Protein AF-A0A9Q8ZH75-F1 (afdb_monomer_lite)

Organism: Curvularia clavata (NCBI:txid95742)

Foldseek 3Di:
DDQFAKDKDQDDLVPAVVLVLVLCQVPPDPVQNDPPSSVLVCLQPPDLQCPPPSVQKMFTDRRPRGGNGIDTDHPDLVVSLVCQQVPVLVPDDCVSQPALPDDDPPDVVCVDPVNSVSSPCSNNVPRDDD

Secondary structure (DSSP, 8-state):
-PPPPPEEEE--TTTSHHHHHHHHHHHS-GGG-STTHHHHHHHHHTHHHHHH-GGG-EEEE-SSS-EEEEE---S-HHHHHHHIIIIIHHHS-TTTS--TT---TT-GGGGSHHHHHHHHHHHHT-----

Structure (mmCIF, N/CA/C/O backbone):
data_AF-A0A9Q8ZH75-F1
#
_entry.id   AF-A0A9Q8ZH75-F1
#
loop_
_atom_site.group_PDB
_atom_site.id
_atom_site.type_symbol
_atom_site.label_atom_id
_atom_site.label_alt_id
_atom_site.label_comp_id
_atom_site.label_asym_id
_atom_site.label_entity_id
_atom_site.label_seq_id
_atom_site.pdbx_PDB_ins_code
_atom_site.Cartn_x
_atom_site.Cartn_y
_atom_site.Cartn_z
_atom_site.occupancy
_atom_site.B_iso_or_equiv
_atom_site.auth_seq_id
_atom_site.auth_comp_id
_atom_site.auth_asym_id
_atom_site.auth_atom_id
_atom_site.pdbx_PDB_model_num
ATOM 1 N N . MET A 1 1 ? -14.590 -21.216 29.080 1.00 65.00 1 MET A N 1
ATOM 2 C CA . MET A 1 1 ? -14.412 -19.790 28.729 1.00 65.00 1 MET A CA 1
ATOM 3 C C . MET A 1 1 ? -15.248 -19.533 27.488 1.00 65.00 1 MET A C 1
ATOM 5 O O . MET A 1 1 ? -15.316 -20.457 26.683 1.00 65.00 1 MET A O 1
ATOM 9 N N . PRO A 1 2 ? -15.940 -18.389 27.359 1.00 78.75 2 PRO A N 1
ATOM 10 C CA . PRO A 1 2 ? -16.638 -18.068 26.118 1.00 78.75 2 PRO A CA 1
ATOM 11 C C . PRO A 1 2 ? -15.632 -17.982 24.966 1.00 78.75 2 PRO A C 1
ATOM 13 O O . PRO A 1 2 ? -14.483 -17.590 25.175 1.00 78.75 2 PRO A O 1
ATOM 16 N N . GLU A 1 3 ? -16.061 -18.401 23.781 1.00 84.25 3 GLU A N 1
ATOM 17 C CA . GLU A 1 3 ? -15.270 -18.281 22.560 1.00 84.25 3 GLU A CA 1
ATOM 18 C C . GLU A 1 3 ? -15.081 -16.789 22.226 1.00 84.25 3 GLU A C 1
ATOM 20 O O . GLU A 1 3 ? -16.021 -16.002 22.405 1.00 84.25 3 GLU A O 1
ATOM 25 N N . PRO A 1 4 ? -13.877 -16.363 21.810 1.00 90.62 4 PRO A N 1
ATOM 26 C CA . PRO A 1 4 ? -13.648 -14.978 21.431 1.00 90.62 4 PRO A CA 1
ATOM 27 C C . PRO A 1 4 ? -14.564 -14.588 20.274 1.00 90.62 4 PRO A C 1
ATOM 29 O O . PRO A 1 4 ? -14.750 -15.335 19.319 1.00 90.62 4 PRO A O 1
ATOM 32 N N . THR A 1 5 ? -15.169 -13.409 20.385 1.00 96.62 5 THR A N 1
ATOM 33 C CA . THR A 1 5 ? -16.088 -12.887 19.371 1.00 96.62 5 THR A CA 1
ATOM 34 C C . THR A 1 5 ? -15.329 -11.929 18.455 1.00 96.62 5 THR A C 1
ATOM 36 O O . THR A 1 5 ? -14.758 -10.966 18.972 1.00 96.62 5 THR A O 1
ATOM 39 N N . PRO A 1 6 ? -15.335 -12.142 17.126 1.00 98.00 6 PRO A N 1
ATOM 40 C CA . PRO A 1 6 ? -14.730 -11.211 16.184 1.00 98.00 6 PRO A CA 1
ATOM 41 C C . PRO A 1 6 ? -15.341 -9.808 16.264 1.00 98.00 6 PRO A C 1
ATOM 43 O O . PRO A 1 6 ? -16.551 -9.656 16.449 1.00 98.00 6 PRO A O 1
ATOM 46 N N . PHE A 1 7 ? -14.518 -8.774 16.097 1.00 98.31 7 PHE A N 1
ATOM 47 C CA . PHE A 1 7 ? -14.960 -7.380 16.185 1.00 98.31 7 PHE A CA 1
ATOM 48 C C . PHE A 1 7 ? -14.135 -6.449 15.293 1.00 98.31 7 PHE A C 1
ATOM 50 O O . PHE A 1 7 ? -12.989 -6.731 14.953 1.00 98.31 7 PHE A O 1
ATOM 57 N N . VAL A 1 8 ? -14.723 -5.312 14.913 1.00 98.69 8 VAL A N 1
ATOM 58 C CA . VAL A 1 8 ? -14.018 -4.268 14.158 1.00 98.69 8 VAL A CA 1
ATOM 59 C C . VAL A 1 8 ? -13.328 -3.312 15.124 1.00 98.69 8 VAL A C 1
ATOM 61 O O . VAL A 1 8 ? -13.929 -2.872 16.105 1.00 98.69 8 VAL A O 1
ATOM 64 N N . ARG A 1 9 ? -12.080 -2.950 14.828 1.00 98.62 9 ARG A N 1
ATOM 65 C CA . ARG A 1 9 ? -11.308 -1.959 15.589 1.00 98.62 9 ARG A CA 1
ATOM 66 C C . ARG A 1 9 ? -10.428 -1.098 14.678 1.00 98.62 9 ARG A C 1
ATOM 68 O O . ARG A 1 9 ? -10.163 -1.509 13.547 1.00 98.62 9 ARG A O 1
ATOM 75 N N . PRO A 1 10 ? -9.960 0.075 15.143 1.00 98.69 10 PRO A N 1
ATOM 76 C CA . PRO A 1 10 ? -8.945 0.841 14.426 1.00 98.69 10 PRO A CA 1
ATOM 77 C C . PRO A 1 10 ? -7.686 0.006 14.157 1.00 98.69 10 PRO A C 1
ATOM 79 O O . PRO A 1 10 ? -7.320 -0.863 14.961 1.00 98.69 10 PRO A O 1
ATOM 82 N N . TYR A 1 11 ? -7.041 0.283 13.027 1.00 98.69 11 TYR A N 1
ATOM 83 C CA . TYR A 1 11 ? -5.748 -0.286 12.670 1.00 98.69 11 TYR A CA 1
ATOM 84 C C . TYR A 1 11 ? -4.659 0.213 13.629 1.00 98.69 11 TYR A C 1
ATOM 86 O O . TYR A 1 11 ? -4.551 1.406 13.912 1.00 98.69 11 TYR A O 1
ATOM 94 N N . ASP A 1 12 ? -3.832 -0.705 14.116 1.00 98.31 12 ASP A N 1
ATOM 95 C CA . ASP A 1 12 ? -2.721 -0.445 15.021 1.00 98.31 12 ASP A CA 1
ATOM 96 C C . ASP A 1 12 ? -1.390 -0.640 14.288 1.00 98.31 12 ASP A C 1
ATOM 98 O O . ASP A 1 12 ? -0.958 -1.762 13.998 1.00 98.31 12 ASP A O 1
ATOM 102 N N . THR A 1 13 ? -0.713 0.477 14.015 1.00 97.81 13 THR A N 1
ATOM 103 C CA . THR A 1 13 ? 0.547 0.515 13.259 1.00 97.81 13 THR A CA 1
ATOM 104 C C . THR A 1 13 ? 1.682 -0.266 13.920 1.00 97.81 13 THR A C 1
ATOM 106 O O . THR A 1 13 ? 2.629 -0.639 13.231 1.00 97.81 13 THR A O 1
ATOM 109 N N . SER A 1 14 ? 1.589 -0.566 15.220 1.00 97.62 14 SER A N 1
ATOM 110 C CA . SER A 1 14 ? 2.615 -1.316 15.948 1.00 97.62 14 SER A CA 1
ATOM 111 C C . SER A 1 14 ? 2.527 -2.835 15.766 1.00 97.62 14 SER A C 1
ATOM 113 O O . SER A 1 14 ? 3.520 -3.525 16.000 1.00 97.62 14 SER A O 1
ATOM 115 N N . ARG A 1 15 ? 1.369 -3.375 15.352 1.00 97.31 15 ARG A N 1
ATOM 116 C CA . ARG A 1 15 ? 1.124 -4.833 15.366 1.00 97.31 15 ARG A CA 1
ATOM 117 C C . ARG A 1 15 ? 0.341 -5.399 14.187 1.00 97.31 15 ARG A C 1
ATOM 119 O O . ARG A 1 15 ? 0.469 -6.589 13.908 1.00 97.31 15 ARG A O 1
ATOM 126 N N . ASP A 1 16 ? -0.437 -4.593 13.472 1.00 98.56 16 ASP A N 1
ATOM 127 C CA . ASP A 1 16 ? -1.365 -5.131 12.470 1.00 98.56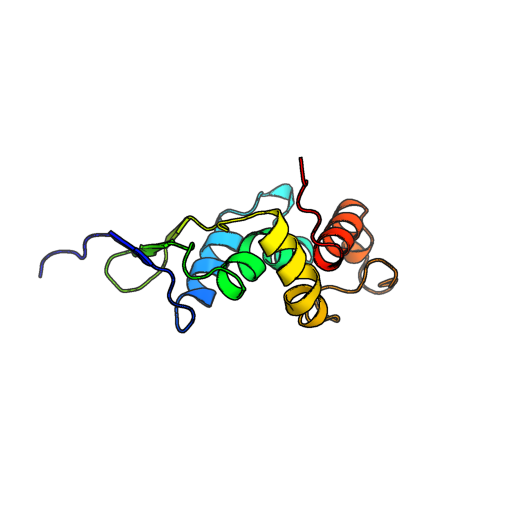 16 ASP A CA 1
ATOM 128 C C . ASP A 1 16 ? -0.732 -5.358 11.097 1.00 98.56 16 ASP A C 1
ATOM 130 O O . ASP A 1 16 ? -1.288 -6.103 10.291 1.00 98.56 16 ASP A O 1
ATOM 134 N N . PHE A 1 17 ? 0.442 -4.775 10.828 1.00 98.38 17 PHE A N 1
ATOM 135 C CA . PHE A 1 17 ? 1.022 -4.761 9.483 1.00 98.38 17 PHE A CA 1
ATOM 136 C C . PHE A 1 17 ? 1.174 -6.155 8.878 1.00 98.38 17 PHE A C 1
ATOM 138 O O . PHE A 1 17 ? 0.752 -6.376 7.747 1.00 98.38 17 PHE A O 1
ATOM 145 N N . GLN A 1 18 ? 1.725 -7.106 9.635 1.00 98.31 18 GLN A N 1
ATOM 146 C CA . GLN A 1 18 ? 1.969 -8.460 9.133 1.00 98.31 18 GLN A CA 1
ATOM 147 C C . GLN A 1 18 ? 0.666 -9.233 8.895 1.00 98.31 18 GLN A C 1
ATOM 149 O O . GLN A 1 18 ? 0.531 -9.924 7.886 1.00 98.31 18 GLN A O 1
ATOM 154 N N . HIS A 1 19 ? -0.322 -9.090 9.782 1.00 98.31 19 HIS A N 1
ATOM 155 C CA . HIS A 1 19 ? -1.612 -9.753 9.609 1.00 98.31 19 HIS A CA 1
ATOM 156 C C . HIS A 1 19 ? -2.422 -9.139 8.459 1.00 98.31 19 HIS A C 1
ATOM 158 O O . HIS A 1 19 ? -2.985 -9.876 7.655 1.00 98.31 19 HIS A O 1
ATOM 164 N N . GLY A 1 20 ? -2.437 -7.812 8.315 1.00 98.31 20 GLY A N 1
ATOM 165 C CA . GLY A 1 20 ? -3.096 -7.161 7.183 1.00 98.31 20 GLY A CA 1
ATOM 166 C C . GLY A 1 20 ? -2.388 -7.427 5.849 1.00 98.31 20 GLY A C 1
ATOM 167 O O . GLY A 1 20 ? -3.061 -7.673 4.851 1.00 98.31 20 GLY A O 1
ATOM 168 N N . MET A 1 21 ? -1.051 -7.519 5.833 1.00 98.44 21 MET A N 1
ATOM 169 C CA . MET A 1 21 ? -0.298 -7.972 4.656 1.00 98.44 21 MET A CA 1
ATOM 170 C C . MET A 1 21 ? -0.682 -9.404 4.264 1.00 98.44 21 MET A C 1
ATOM 172 O O . MET A 1 21 ? -0.874 -9.699 3.087 1.00 98.44 21 MET A O 1
ATOM 176 N N . HIS A 1 22 ? -0.857 -10.295 5.242 1.00 98.25 22 HIS A N 1
ATOM 177 C CA . HIS A 1 22 ? -1.359 -11.643 4.986 1.00 98.25 22 HIS A CA 1
ATOM 178 C C . HIS A 1 22 ? -2.780 -11.637 4.399 1.00 98.25 22 HIS A C 1
ATOM 180 O O . HIS A 1 22 ? -3.044 -12.404 3.474 1.00 98.25 22 HIS A O 1
ATOM 186 N N . VAL A 1 23 ? -3.678 -10.765 4.878 1.00 98.56 23 VAL A N 1
ATOM 187 C CA . VAL A 1 23 ? -5.019 -10.591 4.286 1.00 98.56 23 VAL A CA 1
ATOM 188 C C . VAL A 1 23 ? -4.915 -10.119 2.835 1.00 98.56 23 VAL A C 1
ATOM 190 O O . VAL A 1 23 ? -5.566 -10.706 1.974 1.00 98.56 23 VAL A O 1
ATOM 193 N N . TYR A 1 24 ? -4.066 -9.130 2.538 1.00 98.50 24 TYR A N 1
ATOM 194 C CA . TYR A 1 24 ? -3.823 -8.673 1.166 1.00 98.50 24 TYR A CA 1
ATOM 195 C C . TYR A 1 24 ? -3.356 -9.830 0.269 1.00 98.50 24 TYR A C 1
ATOM 197 O O . TYR A 1 24 ? -3.976 -10.105 -0.752 1.00 98.50 24 TYR A O 1
ATOM 205 N N . LEU A 1 25 ? -2.329 -10.576 0.687 1.00 98.25 25 LEU A N 1
ATOM 206 C CA . LEU A 1 25 ? -1.797 -11.705 -0.085 1.00 98.25 25 LEU A CA 1
ATOM 207 C C . LEU A 1 25 ? -2.811 -12.842 -0.261 1.00 98.25 25 LEU A C 1
ATOM 209 O O . LEU A 1 25 ? -2.786 -13.529 -1.272 1.00 98.25 25 LEU A O 1
ATOM 213 N N . SER A 1 26 ? -3.709 -13.041 0.705 1.00 97.94 26 SER A N 1
ATOM 214 C CA . SER A 1 26 ? -4.731 -14.096 0.646 1.00 97.94 26 SER A CA 1
ATOM 215 C C . SER A 1 26 ? -5.956 -13.705 -0.185 1.00 97.94 26 SER A C 1
ATOM 217 O O . SER A 1 26 ? -6.794 -14.558 -0.468 1.00 97.94 26 SER A O 1
ATOM 219 N N . THR A 1 27 ? -6.092 -12.423 -0.534 1.00 97.75 27 THR A N 1
ATOM 220 C CA . THR A 1 27 ? -7.254 -11.876 -1.255 1.00 97.75 27 THR A CA 1
ATOM 221 C C . THR A 1 27 ? -6.886 -11.170 -2.558 1.00 97.75 27 THR A C 1
ATOM 223 O O . THR A 1 27 ? -7.775 -10.682 -3.256 1.00 97.75 27 THR A O 1
ATOM 226 N N . ILE A 1 28 ? -5.597 -11.129 -2.904 1.00 97.25 28 ILE A N 1
ATOM 227 C CA . ILE A 1 28 ? -5.119 -10.619 -4.186 1.00 97.25 28 ILE A CA 1
ATOM 228 C C . ILE A 1 28 ? -5.773 -11.391 -5.340 1.00 97.25 28 ILE A C 1
ATOM 230 O O . ILE A 1 28 ? -6.064 -12.584 -5.225 1.00 97.25 28 ILE A O 1
ATOM 234 N N . ASP A 1 29 ? -6.014 -10.705 -6.459 1.00 96.44 29 ASP A N 1
ATOM 235 C CA . ASP A 1 29 ? -6.517 -11.352 -7.669 1.00 96.44 29 ASP A CA 1
ATOM 236 C C . ASP A 1 29 ? -5.588 -12.522 -8.060 1.00 96.44 29 ASP A C 1
ATOM 238 O O . ASP A 1 29 ? -4.371 -12.317 -8.123 1.00 96.44 29 ASP A O 1
ATOM 242 N N . PRO A 1 30 ? -6.114 -13.729 -8.348 1.00 96.81 30 PRO A N 1
ATOM 243 C CA . PRO A 1 30 ? -5.294 -14.874 -8.742 1.00 96.81 30 PRO A CA 1
ATOM 244 C C . PRO A 1 30 ? -4.361 -14.601 -9.931 1.00 96.81 30 PRO A C 1
ATOM 246 O O . PRO A 1 30 ? -3.293 -15.203 -10.024 1.00 96.81 30 PRO A O 1
ATOM 249 N N . LEU A 1 31 ? -4.725 -13.687 -10.837 1.00 95.94 31 LEU A N 1
ATOM 250 C CA . LEU A 1 31 ? -3.881 -13.278 -11.963 1.00 95.94 31 LEU A CA 1
ATOM 251 C C . LEU A 1 31 ? -2.667 -12.450 -11.532 1.00 95.94 31 LEU A C 1
ATOM 253 O O . LEU A 1 31 ? -1.707 -12.356 -12.290 1.00 95.94 31 LEU A O 1
ATOM 257 N N . LEU A 1 32 ? -2.701 -11.858 -10.339 1.00 96.12 32 LEU A N 1
ATOM 258 C CA . LEU A 1 32 ? -1.624 -11.074 -9.735 1.00 96.12 32 LEU A CA 1
ATOM 259 C C . LEU A 1 32 ? -0.868 -11.857 -8.651 1.00 96.12 32 LEU A C 1
ATOM 261 O O . LEU A 1 32 ? 0.058 -11.322 -8.042 1.00 96.12 32 LEU A O 1
ATOM 265 N N . ASP A 1 33 ? -1.226 -13.123 -8.419 1.00 97.12 33 ASP A N 1
ATOM 266 C CA . ASP A 1 33 ? -0.692 -13.945 -7.334 1.00 97.12 33 ASP A CA 1
ATOM 267 C C . ASP A 1 33 ? 0.696 -14.547 -7.649 1.00 97.12 33 ASP A C 1
ATOM 269 O O . ASP A 1 33 ? 0.924 -15.755 -7.599 1.00 97.12 33 ASP A O 1
ATOM 273 N N . TYR A 1 34 ? 1.651 -13.691 -8.013 1.00 96.75 34 TYR A N 1
ATOM 274 C CA . TYR A 1 34 ? 3.031 -14.053 -8.337 1.00 96.75 34 TYR A CA 1
ATOM 275 C C . TYR A 1 34 ? 3.994 -12.900 -8.014 1.00 96.75 34 TYR A C 1
ATOM 277 O O . TYR A 1 34 ? 3.581 -11.748 -7.891 1.00 96.75 34 TYR A O 1
ATOM 285 N N . GLU A 1 35 ? 5.293 -13.180 -7.883 1.00 96.62 35 GLU A N 1
ATOM 286 C CA . GLU A 1 35 ? 6.299 -12.111 -7.772 1.00 96.62 35 GLU A CA 1
ATOM 287 C C . GLU A 1 35 ? 6.752 -11.627 -9.156 1.00 96.62 35 GLU A C 1
ATOM 289 O O . GLU A 1 35 ? 6.935 -12.454 -10.053 1.00 96.62 35 GLU A O 1
ATOM 294 N N . PRO A 1 36 ? 6.949 -10.309 -9.356 1.00 96.62 36 PRO A N 1
ATOM 295 C CA . PRO A 1 36 ? 6.939 -9.234 -8.351 1.00 96.62 36 PRO A CA 1
ATOM 296 C C . PRO A 1 36 ? 5.568 -8.554 -8.141 1.00 96.62 36 PRO A C 1
ATOM 298 O O . PRO A 1 36 ? 5.479 -7.545 -7.436 1.00 96.62 36 PRO A O 1
ATOM 301 N N . ALA A 1 37 ? 4.497 -9.056 -8.768 1.00 97.38 37 ALA A N 1
ATOM 302 C CA . ALA A 1 37 ? 3.171 -8.430 -8.746 1.00 97.38 37 ALA A CA 1
ATOM 303 C C . ALA A 1 37 ? 2.616 -8.268 -7.323 1.00 97.38 37 ALA A C 1
ATOM 305 O O . ALA A 1 37 ? 2.126 -7.192 -6.980 1.00 97.38 37 ALA A O 1
ATOM 306 N N . ARG A 1 38 ? 2.766 -9.289 -6.470 1.00 98.00 38 ARG A N 1
ATOM 307 C CA . ARG A 1 38 ? 2.398 -9.236 -5.045 1.00 98.00 38 ARG A CA 1
ATOM 308 C C . ARG A 1 38 ? 3.092 -8.084 -4.330 1.00 98.00 38 ARG A C 1
ATOM 310 O O . ARG A 1 38 ? 2.413 -7.254 -3.721 1.00 98.00 38 ARG A O 1
ATOM 317 N N . THR A 1 39 ? 4.420 -8.015 -4.439 1.00 97.62 39 THR A N 1
ATOM 318 C CA . THR A 1 39 ? 5.242 -6.987 -3.790 1.00 97.62 39 THR A CA 1
ATOM 319 C C . THR A 1 39 ? 4.862 -5.587 -4.256 1.00 97.62 39 THR A C 1
ATOM 321 O O . THR A 1 39 ? 4.609 -4.705 -3.433 1.00 97.62 39 THR A O 1
ATOM 324 N N . ILE A 1 40 ? 4.782 -5.360 -5.566 1.00 97.69 40 ILE A N 1
ATOM 325 C CA . ILE A 1 40 ? 4.475 -4.033 -6.116 1.00 97.69 40 ILE A CA 1
ATOM 326 C C . ILE A 1 40 ? 3.027 -3.646 -5.801 1.00 97.69 40 ILE A C 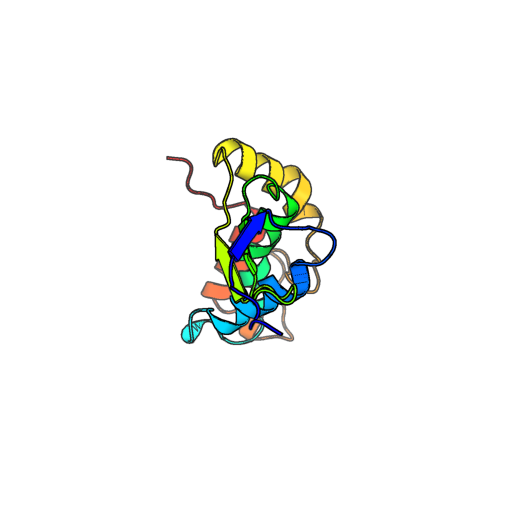1
ATOM 328 O O . ILE A 1 40 ? 2.765 -2.519 -5.386 1.00 97.69 40 ILE A O 1
ATOM 332 N N . GLY A 1 41 ? 2.094 -4.589 -5.919 1.00 97.50 41 GLY A N 1
ATOM 333 C CA . GLY A 1 41 ? 0.691 -4.382 -5.585 1.00 97.50 41 GLY A CA 1
ATOM 334 C C . GLY A 1 41 ? 0.468 -4.025 -4.115 1.00 97.50 41 GLY A C 1
ATOM 335 O O . GLY A 1 41 ? -0.344 -3.151 -3.817 1.00 97.50 41 GLY A O 1
ATOM 336 N N . ALA A 1 42 ? 1.250 -4.584 -3.184 1.00 98.06 42 ALA A N 1
ATOM 337 C CA . ALA A 1 42 ? 1.177 -4.197 -1.775 1.00 98.06 42 ALA A CA 1
ATOM 338 C C . ALA A 1 42 ? 1.508 -2.705 -1.588 1.00 98.06 42 ALA A C 1
ATOM 340 O O . ALA A 1 42 ? 0.850 -2.013 -0.810 1.00 98.06 42 ALA A O 1
ATOM 341 N N . HIS A 1 43 ? 2.472 -2.190 -2.360 1.00 98.00 43 HIS A N 1
ATOM 342 C CA . HIS A 1 43 ? 2.848 -0.772 -2.392 1.00 98.00 43 HIS A CA 1
ATOM 343 C C . HIS A 1 43 ? 1.847 0.120 -3.144 1.00 98.00 43 HIS A C 1
ATOM 345 O O . HIS A 1 43 ? 2.009 1.337 -3.134 1.00 98.00 43 HIS A O 1
ATOM 351 N N . LEU A 1 44 ? 0.817 -0.453 -3.771 1.00 96.50 44 LEU A N 1
ATOM 352 C CA . LEU A 1 44 ? -0.278 0.285 -4.402 1.00 96.50 44 LEU A CA 1
ATOM 353 C C . LEU A 1 44 ? -1.558 0.255 -3.570 1.00 96.50 44 LEU A C 1
ATOM 355 O O . LEU A 1 44 ? -2.238 1.268 -3.429 1.00 96.50 44 LEU A O 1
ATOM 359 N N . TRP A 1 45 ? -1.906 -0.910 -3.035 1.00 97.06 45 TRP A N 1
ATOM 360 C CA . TRP A 1 45 ? -3.263 -1.174 -2.560 1.00 97.06 45 TRP A CA 1
ATOM 361 C C . TRP A 1 45 ? -3.372 -1.345 -1.050 1.00 97.06 45 TRP A C 1
ATOM 363 O O . TRP A 1 45 ? -4.484 -1.346 -0.534 1.00 97.06 45 TRP A O 1
ATOM 373 N N . TYR A 1 46 ? -2.250 -1.454 -0.332 1.00 98.25 46 TYR A N 1
ATOM 374 C CA . TYR A 1 46 ? -2.264 -1.676 1.113 1.00 98.25 46 TYR A CA 1
ATOM 375 C C . TYR A 1 46 ? -1.327 -0.732 1.869 1.00 98.25 46 TYR A C 1
ATOM 377 O O . TYR A 1 46 ? -1.791 0.130 2.617 1.00 98.25 46 TYR A O 1
ATOM 385 N N . THR A 1 47 ? -0.015 -0.854 1.649 1.00 98.19 47 THR A N 1
ATOM 386 C CA . THR A 1 47 ? 1.024 -0.169 2.433 1.00 98.19 47 THR A CA 1
ATOM 387 C C . THR A 1 47 ? 0.810 1.349 2.525 1.00 98.19 47 THR A C 1
ATOM 389 O O . THR A 1 47 ? 0.810 1.850 3.648 1.00 98.19 47 THR A O 1
ATOM 392 N N . PRO A 1 48 ? 0.551 2.093 1.428 1.00 97.62 48 PRO A N 1
ATOM 393 C CA . PRO A 1 48 ? 0.406 3.549 1.497 1.00 97.62 48 PRO A CA 1
ATOM 394 C C . PRO A 1 48 ? -0.704 3.992 2.455 1.00 97.62 48 PRO A C 1
ATOM 396 O O . PRO A 1 48 ? -0.506 4.919 3.239 1.00 97.62 48 PRO A O 1
ATOM 399 N N . TYR A 1 49 ? -1.844 3.296 2.450 1.00 98.19 49 TYR A N 1
ATOM 400 C CA . TYR A 1 49 ? -2.996 3.619 3.292 1.00 98.19 49 TYR A CA 1
ATOM 401 C C . TYR A 1 49 ? -2.683 3.441 4.775 1.00 98.19 49 TYR A C 1
ATOM 403 O O . TYR A 1 49 ? -2.864 4.368 5.560 1.00 98.19 49 TYR A O 1
ATOM 411 N N . VAL A 1 50 ? -2.143 2.281 5.153 1.00 98.25 50 VAL A N 1
ATOM 412 C CA . VAL A 1 50 ? -1.836 1.986 6.560 1.00 98.25 50 VAL A CA 1
ATOM 413 C C . VAL A 1 50 ? -0.639 2.779 7.091 1.00 98.25 50 VAL A C 1
ATOM 415 O O . VAL A 1 50 ? -0.483 2.901 8.304 1.00 98.25 50 VAL A O 1
ATOM 418 N N . THR A 1 51 ? 0.198 3.333 6.204 1.00 97.62 51 THR A N 1
ATOM 419 C CA . THR A 1 51 ? 1.311 4.217 6.586 1.00 97.62 51 THR A CA 1
ATOM 420 C C . THR A 1 51 ? 0.929 5.692 6.670 1.00 97.62 51 THR A C 1
ATOM 422 O O . THR A 1 51 ? 1.382 6.368 7.588 1.00 97.62 51 THR A O 1
ATOM 425 N N . LEU A 1 52 ? 0.125 6.205 5.731 1.00 97.81 52 LEU A N 1
ATOM 426 C CA . LEU A 1 52 ? -0.166 7.640 5.618 1.00 97.81 52 LEU A CA 1
ATOM 427 C C . LEU A 1 52 ? -1.497 8.041 6.255 1.00 97.81 52 LEU A C 1
ATOM 429 O O . LEU A 1 52 ? -1.644 9.189 6.660 1.00 97.81 52 LEU A O 1
ATOM 433 N N . CYS A 1 53 ? -2.470 7.128 6.310 1.00 97.56 53 CYS A N 1
ATOM 434 C CA . CYS A 1 53 ? -3.813 7.402 6.826 1.00 97.56 53 CYS A CA 1
ATOM 435 C C . CYS A 1 53 ? -4.312 6.309 7.797 1.00 97.56 53 CYS A C 1
ATOM 437 O O . CYS A 1 53 ? -5.454 5.839 7.650 1.00 97.56 53 CYS A O 1
ATOM 439 N N . PRO A 1 54 ? -3.501 5.864 8.783 1.00 97.94 54 PRO A N 1
ATOM 440 C CA . PRO A 1 54 ? -3.905 4.811 9.718 1.00 97.94 54 PRO A CA 1
ATOM 441 C C . PRO A 1 54 ? -5.182 5.160 10.496 1.00 97.94 54 PRO A C 1
ATOM 443 O O . PRO A 1 54 ? -5.961 4.272 10.826 1.00 97.94 54 PRO A O 1
ATOM 446 N N . GLU A 1 55 ? -5.455 6.444 10.729 1.00 97.50 55 GLU A N 1
ATOM 447 C CA . GLU A 1 55 ? -6.657 6.946 11.399 1.00 97.50 55 GLU A CA 1
ATOM 448 C C . GLU A 1 55 ? -7.959 6.681 10.628 1.00 97.50 55 GLU A C 1
ATOM 450 O O . GLU A 1 55 ? -9.042 6.733 11.208 1.00 97.50 55 GLU A O 1
ATOM 455 N N . THR A 1 56 ? -7.861 6.375 9.332 1.00 98.25 56 THR A N 1
ATOM 456 C CA . THR A 1 56 ? -8.998 5.983 8.483 1.00 98.25 56 THR A CA 1
ATOM 457 C C . THR A 1 56 ? -9.018 4.487 8.156 1.00 98.25 56 THR A C 1
ATOM 459 O O . THR A 1 56 ? -9.840 4.037 7.359 1.00 98.25 56 THR A O 1
ATOM 462 N N . CYS A 1 57 ? -8.126 3.707 8.772 1.00 98.69 57 CYS A N 1
ATOM 463 C CA . CYS A 1 57 ? -8.002 2.271 8.563 1.00 98.69 57 CYS A CA 1
ATOM 464 C C . CYS A 1 57 ? -8.605 1.490 9.737 1.00 98.69 57 CYS A C 1
ATOM 466 O O . CYS A 1 57 ? -8.322 1.757 10.906 1.00 98.69 57 CYS A O 1
ATOM 468 N N . PHE A 1 58 ? -9.404 0.476 9.420 1.00 98.81 58 PHE A N 1
ATOM 469 C CA . PHE A 1 58 ? -10.037 -0.422 10.381 1.00 98.81 58 PHE A CA 1
ATOM 470 C C . PHE A 1 58 ? -9.776 -1.877 10.000 1.00 98.81 58 PHE A C 1
ATOM 472 O O . PHE A 1 58 ? -9.666 -2.220 8.822 1.00 98.81 58 PHE A O 1
ATOM 479 N N . VAL A 1 59 ? -9.714 -2.744 11.003 1.00 98.81 59 VAL A N 1
ATOM 480 C CA . VAL A 1 59 ? -9.479 -4.181 10.846 1.00 98.81 59 VAL A CA 1
ATOM 481 C C . VAL A 1 59 ? -10.582 -4.990 11.509 1.00 98.81 59 VAL A C 1
ATOM 483 O O . VAL A 1 59 ? -11.145 -4.571 12.521 1.00 98.81 59 VAL A O 1
ATOM 486 N N . LEU A 1 60 ? -10.874 -6.157 10.940 1.00 98.69 60 LEU A N 1
ATOM 487 C CA . LEU A 1 60 ? -11.640 -7.213 11.589 1.00 98.69 60 LEU A CA 1
ATOM 488 C C . LEU A 1 60 ? -10.663 -8.079 12.391 1.00 98.69 60 LEU A C 1
ATOM 490 O O . LEU A 1 60 ? -9.810 -8.747 11.805 1.00 98.69 60 LEU A O 1
ATOM 494 N N . ASP A 1 61 ? -10.778 -8.029 13.713 1.00 98.50 61 ASP A N 1
ATOM 495 C CA . ASP A 1 61 ? -10.041 -8.865 14.659 1.00 98.50 61 ASP A CA 1
ATOM 496 C C . ASP A 1 61 ? -10.815 -10.163 14.910 1.00 98.50 61 ASP A C 1
ATOM 498 O O . ASP A 1 61 ? -12.040 -10.129 15.036 1.00 98.50 61 ASP A O 1
ATOM 502 N N . ASP A 1 62 ? -10.125 -11.299 14.996 1.00 97.56 62 ASP A N 1
ATOM 503 C CA . ASP A 1 62 ? -10.735 -12.603 15.296 1.00 97.56 62 ASP A CA 1
ATOM 504 C C . ASP A 1 62 ? -11.118 -12.792 16.777 1.00 97.56 62 ASP A C 1
ATOM 506 O O . ASP A 1 62 ? -11.688 -13.815 17.147 1.00 97.56 62 ASP A O 1
ATOM 510 N N . GLY A 1 63 ? -10.826 -11.805 17.627 1.00 97.19 63 GLY A N 1
ATOM 511 C CA . GLY A 1 63 ? -11.041 -11.848 19.071 1.00 97.19 63 GLY A CA 1
ATOM 512 C C . GLY A 1 63 ? -9.821 -12.346 19.856 1.00 97.19 63 GLY A C 1
ATOM 513 O O . GLY A 1 63 ? -9.824 -12.284 21.087 1.00 97.19 63 GLY A O 1
ATOM 514 N N . HIS A 1 64 ? -8.762 -12.780 19.169 1.00 95.69 64 HIS A N 1
ATOM 515 C CA . HIS A 1 64 ? -7.461 -13.132 19.740 1.00 95.69 64 HIS A CA 1
ATOM 516 C C . HIS A 1 64 ? -6.364 -12.104 19.428 1.00 95.69 64 HIS A C 1
ATOM 518 O O . HIS A 1 64 ? -5.221 -12.281 19.855 1.00 95.69 64 HIS A O 1
ATOM 524 N N . GLY A 1 65 ? -6.685 -11.018 18.722 1.00 94.81 65 GLY A N 1
ATOM 525 C CA . GLY A 1 65 ? -5.725 -9.994 18.319 1.00 94.81 65 GLY A CA 1
ATOM 526 C C . GLY A 1 65 ? -5.225 -10.141 16.881 1.00 94.81 65 GLY A C 1
ATOM 527 O O . GLY A 1 65 ? -4.380 -9.344 16.460 1.00 94.81 65 GLY A O 1
ATOM 528 N N . ARG A 1 66 ? -5.680 -11.147 16.120 1.00 97.12 66 ARG A N 1
ATOM 529 C CA . ARG A 1 66 ? -5.241 -11.361 14.735 1.00 97.12 66 ARG A CA 1
ATOM 530 C C . ARG A 1 66 ? -6.183 -10.654 13.767 1.00 97.12 66 ARG A C 1
ATOM 532 O O . ARG A 1 66 ? -7.397 -10.819 13.826 1.00 97.12 66 ARG A O 1
ATOM 539 N N . VAL A 1 67 ? -5.603 -9.918 12.819 1.00 98.56 67 VAL A N 1
ATOM 540 C CA . VAL A 1 67 ? -6.361 -9.310 11.719 1.00 98.56 67 VAL A CA 1
ATOM 541 C C . VAL A 1 67 ? -6.730 -10.379 10.695 1.00 98.56 67 VAL A C 1
ATOM 543 O O . VAL A 1 67 ? -5.857 -11.079 10.179 1.00 98.56 67 VAL A O 1
ATOM 546 N N . VAL A 1 68 ? -8.022 -10.477 10.390 1.00 98.19 68 VAL A N 1
ATOM 547 C CA . VAL A 1 68 ? -8.594 -11.410 9.402 1.00 98.19 68 VAL A CA 1
ATOM 548 C C . VAL A 1 68 ? -9.357 -10.699 8.276 1.00 98.19 68 VAL A C 1
ATOM 550 O O . VAL A 1 68 ? -9.861 -11.344 7.363 1.00 98.19 68 VAL A O 1
ATOM 553 N N . GLY A 1 69 ? -9.415 -9.368 8.309 1.00 98.44 69 GLY A N 1
ATOM 554 C CA . GLY A 1 69 ? -9.994 -8.522 7.265 1.00 98.44 69 GLY A CA 1
ATOM 555 C C . GLY A 1 69 ? -9.678 -7.048 7.517 1.00 98.44 69 GLY A C 1
ATOM 556 O O . GLY A 1 69 ? -9.312 -6.683 8.634 1.00 98.44 69 GLY A O 1
ATOM 557 N N . TYR A 1 70 ? -9.824 -6.188 6.510 1.00 98.69 70 TYR A N 1
ATOM 558 C CA . TYR A 1 70 ? -9.630 -4.745 6.674 1.00 98.69 70 TYR A CA 1
ATOM 559 C C . TYR A 1 70 ? -10.598 -3.917 5.825 1.00 98.69 70 TYR A C 1
ATOM 561 O O . TYR A 1 70 ? -11.092 -4.361 4.792 1.00 98.69 70 TYR A O 1
ATOM 569 N N . CYS A 1 71 ? -10.825 -2.683 6.262 1.00 98.50 71 CYS A N 1
ATOM 570 C CA . CYS A 1 71 ? -11.399 -1.596 5.481 1.00 98.50 71 CYS A CA 1
ATOM 571 C C . CYS A 1 71 ? -10.457 -0.398 5.633 1.00 98.50 71 CYS A C 1
ATOM 573 O O . CYS A 1 71 ? -10.274 0.110 6.739 1.00 98.50 71 CYS A O 1
ATOM 575 N N . ILE A 1 72 ? -9.811 0.002 4.542 1.00 98.38 72 ILE A N 1
ATOM 576 C CA . ILE A 1 72 ? -8.763 1.028 4.532 1.00 98.38 72 ILE A CA 1
ATOM 577 C C . ILE A 1 72 ? -9.096 2.102 3.506 1.00 98.38 72 ILE A C 1
ATOM 579 O O . ILE A 1 72 ? -9.774 1.838 2.511 1.00 98.38 72 ILE A O 1
ATOM 583 N N . GLY A 1 73 ? -8.618 3.316 3.741 1.00 97.19 73 GLY A N 1
ATOM 584 C CA . GLY A 1 73 ? -8.897 4.438 2.863 1.00 97.19 73 GLY A CA 1
ATOM 585 C C . GLY A 1 73 ? -8.107 5.676 3.242 1.00 97.19 73 GLY A C 1
ATOM 586 O O . GLY A 1 73 ? -7.104 5.602 3.945 1.00 97.19 73 GLY A O 1
ATOM 587 N N . CYS A 1 74 ? -8.553 6.813 2.722 1.00 96.44 74 CYS A N 1
ATOM 588 C CA . CYS A 1 74 ? -8.055 8.130 3.087 1.00 96.44 74 CYS A CA 1
ATOM 589 C C . CYS A 1 74 ? -9.227 9.118 3.055 1.00 96.44 74 CYS A C 1
ATOM 591 O O . CYS A 1 74 ? -10.186 8.930 2.305 1.00 96.44 74 CYS A O 1
ATOM 593 N N . ALA A 1 75 ? -9.159 10.183 3.852 1.00 94.88 75 ALA A N 1
ATOM 594 C CA . ALA A 1 75 ? -10.238 11.171 3.916 1.00 94.88 75 ALA A CA 1
ATOM 595 C C . ALA A 1 75 ? -10.298 12.099 2.683 1.00 94.88 75 ALA A C 1
ATOM 597 O O . ALA A 1 75 ? -11.341 12.677 2.391 1.00 94.88 75 ALA A O 1
ATOM 598 N N . SER A 1 76 ? -9.176 12.274 1.976 1.00 95.25 76 SER A N 1
ATOM 599 C CA . SER A 1 76 ? -9.039 13.200 0.847 1.00 95.25 76 SER A CA 1
ATOM 600 C C . SER A 1 76 ? -8.074 12.632 -0.186 1.00 95.25 76 SER A C 1
ATOM 602 O O . SER A 1 76 ? -6.863 12.606 0.042 1.00 95.25 76 SER A O 1
ATOM 604 N N . THR A 1 77 ? -8.595 12.227 -1.347 1.00 94.88 77 THR A N 1
ATOM 605 C CA . THR A 1 77 ? -7.782 11.710 -2.459 1.00 94.88 77 THR A CA 1
ATOM 606 C C . THR A 1 77 ? -6.696 12.698 -2.911 1.00 94.88 77 THR A C 1
ATOM 608 O O . THR A 1 77 ? -5.555 12.264 -3.072 1.00 94.88 77 THR A O 1
ATOM 611 N N . PRO A 1 78 ? -6.959 14.017 -3.068 1.00 95.06 78 PRO A N 1
ATOM 612 C CA . PRO A 1 78 ? -5.904 14.968 -3.427 1.00 95.06 78 PRO A CA 1
ATOM 613 C C . PRO A 1 78 ? -4.798 15.070 -2.370 1.00 95.06 78 PRO A C 1
ATOM 615 O O . PRO A 1 78 ? -3.615 15.059 -2.711 1.00 95.06 78 PRO A O 1
ATOM 618 N N . SER A 1 79 ? -5.169 15.137 -1.086 1.00 94.81 79 SER A N 1
ATOM 619 C CA . SER A 1 79 ? -4.203 15.240 0.015 1.00 94.81 79 SER A CA 1
ATOM 620 C C . SER A 1 79 ? -3.384 13.959 0.163 1.00 94.81 79 SER A C 1
ATOM 622 O O . SER A 1 79 ? -2.171 14.026 0.344 1.00 94.81 79 SER A O 1
ATOM 624 N N . PHE A 1 80 ? -4.024 12.800 0.013 1.00 96.44 80 PHE A N 1
ATOM 625 C CA . PHE A 1 80 ? -3.365 11.500 0.020 1.00 96.44 80 PHE A CA 1
ATOM 626 C C . PHE A 1 80 ? -2.384 11.360 -1.142 1.00 96.44 80 PHE A C 1
ATOM 628 O O . PHE A 1 80 ? -1.231 11.013 -0.923 1.00 96.44 80 PHE A O 1
ATOM 635 N N . ALA A 1 81 ? -2.780 11.727 -2.364 1.00 96.19 81 ALA A N 1
ATOM 636 C CA . ALA A 1 81 ? -1.885 11.698 -3.519 1.00 96.19 81 ALA A CA 1
ATOM 637 C C . ALA A 1 81 ? -0.693 12.659 -3.358 1.00 96.19 81 ALA A C 1
ATOM 639 O O . ALA A 1 81 ? 0.411 12.373 -3.823 1.00 96.19 81 ALA A O 1
ATOM 640 N N . GLN A 1 82 ? -0.890 13.805 -2.699 1.00 95.44 82 GLN A N 1
ATOM 641 C CA . GLN A 1 82 ? 0.199 14.724 -2.371 1.00 95.44 82 GLN A CA 1
ATOM 642 C C . GLN A 1 82 ? 1.179 14.103 -1.364 1.00 95.44 82 GLN A C 1
ATOM 644 O O . GLN A 1 82 ? 2.383 14.111 -1.619 1.00 95.44 82 GLN A O 1
ATOM 649 N N . GLN A 1 83 ? 0.680 13.550 -0.255 1.00 96.69 83 GLN A N 1
ATOM 650 C CA . GLN A 1 83 ? 1.504 12.892 0.769 1.00 96.69 83 GLN A CA 1
ATOM 651 C C . GLN A 1 83 ? 2.198 11.645 0.225 1.00 96.69 83 GLN A C 1
ATOM 653 O O . GLN A 1 83 ? 3.372 11.424 0.491 1.00 96.69 83 GLN A O 1
ATOM 658 N N . TRP A 1 84 ? 1.527 10.874 -0.628 1.00 97.50 84 TRP A N 1
ATOM 659 C CA . TRP A 1 84 ? 2.131 9.733 -1.298 1.00 97.50 84 TRP A CA 1
ATOM 660 C C . TRP A 1 84 ? 3.363 10.151 -2.097 1.00 97.50 84 TRP A C 1
ATOM 662 O O . TRP A 1 84 ? 4.434 9.579 -1.910 1.00 97.50 84 TRP A O 1
ATOM 672 N N . ARG A 1 85 ? 3.252 11.171 -2.960 1.00 95.81 85 ARG A N 1
ATOM 673 C CA . ARG A 1 85 ? 4.396 11.648 -3.761 1.00 95.81 85 ARG A CA 1
ATOM 674 C C . ARG A 1 85 ? 5.519 12.215 -2.901 1.00 95.81 85 ARG A C 1
ATOM 676 O O . ARG A 1 85 ? 6.685 12.053 -3.247 1.00 95.81 85 ARG A O 1
ATOM 683 N N . LYS A 1 86 ? 5.161 12.921 -1.830 1.00 96.62 86 LYS A N 1
ATOM 684 C CA . LYS A 1 86 ? 6.115 13.631 -0.979 1.00 96.62 86 LYS A CA 1
ATOM 685 C C . LYS A 1 86 ? 6.849 12.697 -0.014 1.00 96.62 86 LYS A C 1
ATOM 687 O O . LYS A 1 86 ? 8.051 12.855 0.164 1.00 96.62 86 LYS A O 1
ATOM 692 N N . ASP A 1 87 ? 6.129 11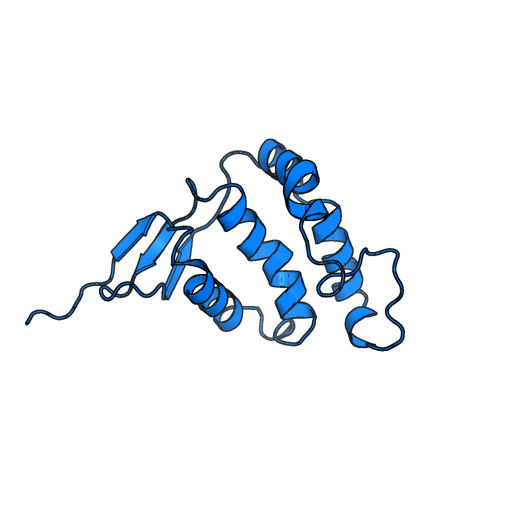.748 0.576 1.00 96.75 87 ASP A N 1
ATOM 693 C CA . ASP A 1 87 ? 6.579 10.996 1.745 1.00 96.75 87 ASP A CA 1
ATOM 694 C C . ASP A 1 87 ? 6.668 9.484 1.451 1.00 96.75 87 ASP A C 1
ATOM 696 O O . ASP A 1 87 ? 7.711 8.876 1.692 1.00 96.75 87 ASP A O 1
ATOM 700 N N . PHE A 1 88 ? 5.632 8.871 0.859 1.00 97.50 88 PHE A N 1
ATOM 701 C CA . PHE A 1 88 ? 5.622 7.418 0.614 1.00 97.50 88 PHE A CA 1
ATOM 702 C C . PHE A 1 88 ? 6.555 6.986 -0.522 1.00 97.50 88 PHE A C 1
ATOM 704 O O . PHE A 1 88 ? 7.466 6.196 -0.285 1.00 97.50 88 PHE A O 1
ATOM 711 N N . ALA A 1 89 ? 6.372 7.502 -1.742 1.00 96.44 89 ALA A N 1
ATOM 712 C CA . ALA A 1 89 ? 7.140 7.084 -2.919 1.00 96.44 89 ALA A CA 1
ATOM 713 C C . ALA A 1 89 ? 8.670 7.203 -2.730 1.00 96.44 89 ALA A C 1
ATOM 715 O O . ALA A 1 89 ? 9.380 6.278 -3.130 1.00 96.44 89 ALA A O 1
ATOM 716 N N . PRO A 1 90 ? 9.208 8.258 -2.082 1.00 96.12 90 PRO A N 1
ATOM 717 C CA . PRO A 1 90 ? 10.639 8.336 -1.779 1.00 96.12 90 PRO A CA 1
ATOM 718 C C . PRO A 1 90 ? 11.137 7.297 -0.763 1.00 96.12 90 PRO A C 1
ATOM 720 O O . PRO A 1 90 ? 12.324 6.979 -0.771 1.00 96.12 90 PRO A O 1
ATOM 723 N N . SER A 1 91 ? 10.262 6.771 0.101 1.00 96.25 91 SER A N 1
ATOM 724 C CA . SER A 1 91 ? 10.610 5.758 1.112 1.00 96.25 91 SER A CA 1
ATOM 725 C C . SER A 1 91 ? 10.579 4.317 0.591 1.00 96.25 91 SER A C 1
ATOM 727 O O . SER A 1 91 ? 11.080 3.412 1.258 1.00 96.25 91 SER A O 1
ATOM 729 N N . VAL A 1 92 ? 10.007 4.090 -0.597 1.00 96.94 92 VAL A N 1
ATOM 730 C CA . VAL A 1 92 ? 9.892 2.755 -1.192 1.00 96.94 92 VAL A CA 1
ATOM 731 C C . VAL A 1 92 ? 11.281 2.181 -1.469 1.00 96.94 92 VAL A C 1
ATOM 733 O O . VAL A 1 92 ? 12.122 2.823 -2.105 1.00 96.94 92 VAL A O 1
ATOM 736 N N . ASN A 1 93 ? 11.513 0.939 -1.032 1.00 96.38 93 ASN A N 1
ATOM 737 C CA . ASN A 1 93 ? 12.756 0.238 -1.328 1.00 96.38 93 ASN A CA 1
ATOM 738 C C . ASN A 1 93 ? 12.876 0.007 -2.845 1.00 96.38 93 ASN A C 1
ATOM 740 O O . ASN A 1 93 ? 12.149 -0.797 -3.429 1.00 96.38 93 ASN A O 1
ATOM 744 N N . ARG A 1 94 ? 13.837 0.702 -3.460 1.00 95.19 94 ARG A N 1
ATOM 745 C CA . ARG A 1 94 ? 14.091 0.703 -4.907 1.00 95.19 94 ARG A CA 1
ATOM 746 C C . ARG A 1 94 ? 14.573 -0.644 -5.449 1.00 95.19 94 ARG A C 1
ATOM 748 O O . ARG A 1 94 ? 14.539 -0.836 -6.657 1.00 95.19 94 ARG A O 1
ATOM 755 N N . GLU A 1 95 ? 15.035 -1.553 -4.594 1.00 93.50 95 GLU A N 1
ATOM 756 C CA . GLU A 1 95 ? 15.376 -2.922 -4.997 1.00 93.50 95 GLU A CA 1
ATOM 757 C C . GLU A 1 95 ? 14.118 -3.781 -5.166 1.00 93.50 95 GLU A C 1
ATOM 759 O O . GLU A 1 95 ? 14.041 -4.585 -6.089 1.00 93.50 95 GLU A O 1
ATOM 764 N N . LEU A 1 96 ? 13.112 -3.575 -4.308 1.00 93.69 96 LEU A N 1
ATOM 765 C CA . LEU A 1 96 ? 11.843 -4.308 -4.350 1.00 93.69 96 LEU A CA 1
ATOM 766 C C . LEU A 1 96 ? 10.889 -3.751 -5.407 1.00 93.69 96 LEU A C 1
ATOM 768 O O . LEU A 1 96 ? 10.175 -4.502 -6.066 1.00 93.69 96 LEU A O 1
ATOM 772 N N . VAL A 1 97 ? 10.874 -2.429 -5.571 1.00 96.44 97 VAL A N 1
ATOM 773 C CA . VAL A 1 97 ? 10.066 -1.740 -6.579 1.00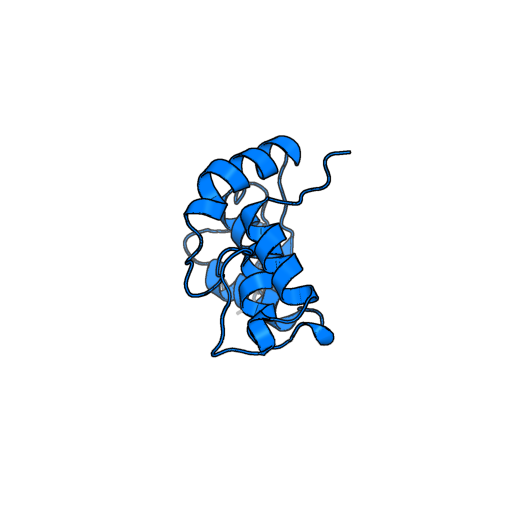 96.44 97 VAL A CA 1
ATOM 774 C C . VAL A 1 97 ? 10.976 -0.766 -7.317 1.00 96.44 97 VAL A C 1
ATOM 776 O O . VAL A 1 97 ? 11.112 0.373 -6.888 1.00 96.44 97 VAL A O 1
ATOM 779 N N . PRO A 1 98 ? 11.642 -1.174 -8.406 1.00 95.31 98 PRO A N 1
ATOM 780 C CA . PRO A 1 98 ? 12.526 -0.269 -9.131 1.00 95.31 98 PRO A CA 1
ATOM 781 C C . PRO A 1 98 ? 11.742 0.856 -9.835 1.00 95.31 98 PRO A C 1
ATOM 783 O O . PRO A 1 98 ? 10.651 0.598 -10.358 1.00 95.31 98 PRO A O 1
ATOM 786 N N . PRO A 1 99 ? 12.281 2.089 -9.924 1.00 91.75 99 PRO A N 1
ATOM 787 C CA . PRO A 1 99 ? 11.674 3.187 -10.686 1.00 91.75 99 PRO A CA 1
ATOM 788 C C . PRO A 1 99 ? 11.346 2.793 -12.126 1.00 91.75 99 PRO A C 1
ATOM 790 O O . PRO A 1 99 ? 12.076 1.986 -12.697 1.00 91.75 99 PRO A O 1
ATOM 793 N N . PRO A 1 100 ? 10.266 3.312 -12.732 1.00 82.62 100 PRO A N 1
ATOM 794 C CA . PRO A 1 100 ? 9.752 2.823 -14.017 1.00 82.62 100 PRO A CA 1
ATOM 795 C C . PRO A 1 100 ? 10.728 2.985 -15.194 1.00 82.62 100 PRO A C 1
ATOM 797 O O . PRO A 1 100 ? 10.590 2.300 -16.200 1.00 82.62 100 PRO A O 1
ATOM 800 N N . ASP A 1 101 ? 11.704 3.879 -15.071 1.00 86.06 101 ASP A N 1
ATOM 801 C CA . ASP A 1 101 ? 12.774 4.145 -16.034 1.00 86.06 101 ASP A CA 1
ATOM 802 C C . ASP A 1 101 ? 13.979 3.194 -15.900 1.00 86.06 101 ASP A C 1
ATOM 804 O O . ASP A 1 101 ? 14.850 3.173 -16.769 1.00 86.06 101 ASP A O 1
ATOM 808 N N . VAL A 1 102 ? 14.031 2.380 -14.842 1.00 91.31 102 VAL A N 1
ATOM 809 C CA . VAL A 1 102 ? 15.101 1.401 -14.618 1.00 91.31 102 VAL A CA 1
ATOM 810 C C . VAL A 1 102 ? 14.770 0.084 -15.317 1.00 91.31 102 VAL A C 1
ATOM 812 O O . VAL A 1 102 ? 13.756 -0.548 -15.025 1.00 91.31 102 VAL A O 1
ATOM 815 N N . GLN A 1 103 ? 15.655 -0.377 -16.196 1.00 89.62 103 GLN A N 1
ATOM 816 C CA . GLN A 1 103 ? 15.551 -1.709 -16.787 1.00 89.62 103 GLN A CA 1
ATOM 817 C C . GLN A 1 103 ? 16.117 -2.768 -15.831 1.00 89.62 103 GLN A C 1
ATOM 819 O O . GLN A 1 103 ? 17.236 -2.629 -15.335 1.00 89.62 103 GLN A O 1
ATOM 824 N N . VAL A 1 104 ? 15.370 -3.848 -15.601 1.00 90.12 104 VAL A N 1
ATOM 825 C CA . VAL A 1 104 ? 15.742 -4.947 -14.701 1.00 90.12 104 VAL A CA 1
ATOM 826 C C . VAL A 1 104 ? 16.053 -6.190 -15.536 1.00 90.12 104 VAL A C 1
ATOM 828 O O . VAL A 1 104 ? 15.251 -7.107 -15.668 1.00 90.12 104 VAL A O 1
ATOM 831 N N . ALA A 1 105 ? 17.249 -6.224 -16.129 1.00 80.94 105 ALA A N 1
ATOM 832 C CA . ALA A 1 105 ? 17.618 -7.247 -17.115 1.00 80.94 105 ALA A CA 1
ATOM 833 C C . ALA A 1 105 ? 17.599 -8.697 -16.583 1.00 80.94 105 ALA A C 1
ATOM 835 O O . ALA A 1 105 ? 17.441 -9.633 -17.363 1.00 80.94 105 ALA A O 1
ATOM 836 N N . ASN A 1 106 ? 17.751 -8.884 -15.269 1.00 87.69 106 ASN A N 1
ATOM 837 C CA . ASN A 1 106 ? 17.854 -10.202 -14.637 1.00 87.69 106 ASN A CA 1
ATOM 838 C C . ASN A 1 106 ? 16.513 -10.747 -14.117 1.00 87.69 106 ASN A C 1
ATOM 840 O O . ASN A 1 106 ? 16.489 -11.837 -13.551 1.00 87.69 106 ASN A O 1
ATOM 844 N N . ASP A 1 107 ? 15.413 -10.014 -14.304 1.00 90.25 107 ASP A N 1
ATOM 845 C CA . ASP A 1 107 ? 14.073 -10.445 -13.908 1.00 90.25 107 ASP A CA 1
ATOM 846 C C . ASP A 1 107 ? 13.069 -10.143 -15.036 1.00 90.25 107 ASP A C 1
ATOM 848 O O . ASP A 1 107 ? 12.523 -9.041 -15.118 1.00 90.25 107 ASP A O 1
ATOM 852 N N . PRO A 1 108 ? 12.790 -11.113 -15.926 1.00 92.00 108 PRO A N 1
ATOM 853 C CA . PRO A 1 108 ? 11.829 -10.925 -17.009 1.00 92.00 108 PRO A CA 1
ATOM 854 C C . PRO A 1 108 ? 10.413 -10.571 -16.531 1.00 92.00 108 PRO A C 1
ATOM 856 O O . PRO A 1 108 ? 9.648 -9.977 -17.291 1.00 92.00 108 PRO A O 1
ATOM 859 N N . ALA A 1 109 ? 10.033 -10.922 -15.295 1.00 93.25 109 ALA A N 1
ATOM 860 C CA . ALA A 1 109 ? 8.719 -10.584 -14.761 1.00 93.25 109 ALA A CA 1
ATOM 861 C C . ALA A 1 109 ? 8.609 -9.085 -14.435 1.00 93.25 109 ALA A C 1
ATOM 863 O O . ALA A 1 109 ? 7.544 -8.509 -14.650 1.00 93.25 109 ALA A O 1
ATOM 864 N N . MET A 1 110 ? 9.707 -8.431 -14.031 1.00 94.62 110 MET A N 1
ATOM 865 C CA . MET A 1 110 ? 9.786 -6.969 -13.847 1.00 94.62 110 MET A CA 1
ATOM 866 C C . MET A 1 110 ? 9.584 -6.170 -15.141 1.00 94.62 110 MET A C 1
ATOM 868 O O . MET A 1 110 ? 9.298 -4.968 -15.089 1.00 94.62 110 MET A O 1
ATOM 872 N N . GLU A 1 111 ? 9.739 -6.825 -16.294 1.00 93.50 111 GLU A N 1
ATOM 873 C CA . GLU A 1 111 ? 9.677 -6.200 -17.613 1.00 93.50 111 GLU A CA 1
ATOM 874 C C . GLU A 1 111 ? 8.312 -6.318 -18.301 1.00 93.50 111 GLU A C 1
ATOM 876 O O . GLU A 1 111 ? 8.115 -5.690 -19.348 1.00 93.50 111 GLU A O 1
ATOM 881 N N . LYS A 1 112 ? 7.367 -7.073 -17.721 1.00 93.75 112 LYS A N 1
ATOM 882 C CA . LYS A 1 112 ? 5.987 -7.153 -18.216 1.00 93.75 112 LYS A CA 1
ATOM 883 C C . LYS A 1 112 ? 5.310 -5.776 -18.164 1.00 93.75 112 LYS A C 1
ATOM 885 O O . LYS A 1 112 ? 5.560 -4.979 -17.260 1.00 93.75 112 LYS A O 1
ATOM 890 N N . GLU A 1 113 ? 4.442 -5.495 -19.134 1.00 92.75 113 GLU A N 1
ATOM 891 C CA . GLU A 1 113 ? 3.812 -4.174 -19.292 1.00 92.75 113 GLU A CA 1
ATOM 892 C C . GLU A 1 113 ? 2.923 -3.771 -18.105 1.00 92.75 113 GLU A C 1
ATOM 894 O O . GLU A 1 113 ? 2.964 -2.625 -17.657 1.00 92.75 113 GLU A O 1
ATOM 899 N N . ASP A 1 114 ? 2.165 -4.715 -17.547 1.00 92.56 114 ASP A N 1
ATOM 900 C CA . ASP A 1 114 ? 1.377 -4.524 -16.324 1.00 92.56 114 ASP A CA 1
ATOM 901 C C . ASP A 1 114 ? 2.273 -4.165 -15.129 1.00 92.56 114 ASP A C 1
ATOM 903 O O . ASP A 1 114 ? 1.997 -3.213 -14.400 1.00 92.56 114 ASP A O 1
ATOM 907 N N . ILE A 1 115 ? 3.405 -4.851 -14.979 1.00 95.81 115 ILE A N 1
ATOM 908 C CA . ILE A 1 115 ? 4.369 -4.597 -13.906 1.00 95.81 115 ILE A CA 1
ATOM 909 C C . ILE A 1 115 ? 5.060 -3.240 -14.062 1.00 95.81 115 ILE A C 1
ATOM 911 O O . ILE A 1 115 ? 5.177 -2.492 -13.088 1.00 95.81 115 ILE A O 1
ATOM 915 N N . LYS A 1 116 ? 5.463 -2.862 -15.278 1.00 94.44 116 LYS A N 1
ATOM 916 C CA . LYS A 1 116 ? 5.979 -1.512 -15.568 1.00 94.44 116 LYS A CA 1
ATOM 917 C C . LYS A 1 116 ? 4.952 -0.437 -15.239 1.00 94.44 116 LYS A C 1
ATOM 919 O O . LYS A 1 116 ? 5.301 0.588 -14.644 1.00 94.44 116 LYS A O 1
ATOM 924 N N . HIS A 1 117 ? 3.688 -0.680 -15.580 1.00 94.25 117 HIS A N 1
ATOM 925 C CA . HIS A 1 117 ? 2.591 0.214 -15.239 1.00 94.25 117 HIS A CA 1
ATOM 926 C C . HIS A 1 117 ? 2.416 0.347 -13.720 1.00 94.25 117 HIS A C 1
ATOM 928 O O . HIS A 1 117 ? 2.342 1.465 -13.214 1.00 94.25 117 HIS A O 1
ATOM 934 N N . PHE A 1 118 ? 2.444 -0.756 -12.971 1.00 95.75 118 PHE A N 1
ATOM 935 C CA . PHE A 1 118 ? 2.347 -0.723 -11.510 1.00 95.75 118 PHE A CA 1
ATOM 936 C C . PHE A 1 118 ? 3.528 -0.012 -10.851 1.00 95.75 118 PHE A C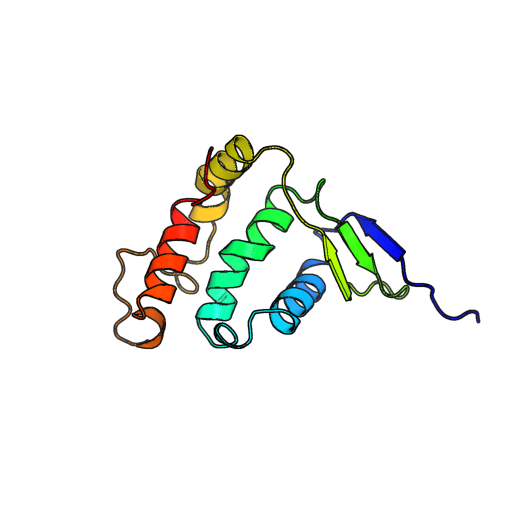 1
ATOM 938 O O . PHE A 1 118 ? 3.320 0.824 -9.973 1.00 95.75 118 PHE A O 1
ATOM 945 N N . ARG A 1 119 ? 4.760 -0.256 -11.312 1.00 95.94 119 ARG A N 1
ATOM 946 C CA . ARG A 1 119 ? 5.949 0.481 -10.852 1.00 95.94 119 ARG A CA 1
ATOM 947 C C . ARG A 1 119 ? 5.753 1.977 -11.052 1.00 95.94 119 ARG A C 1
ATOM 949 O O . ARG A 1 119 ? 5.910 2.750 -10.113 1.00 95.94 119 ARG A O 1
ATOM 956 N N . LYS A 1 120 ? 5.332 2.396 -12.248 1.00 95.50 120 LYS A N 1
ATOM 957 C CA . LYS A 1 120 ? 5.024 3.802 -12.532 1.00 95.50 120 LYS A CA 1
ATOM 958 C C . LYS A 1 120 ? 3.966 4.360 -11.573 1.00 95.50 120 LYS A C 1
ATOM 960 O O . LYS A 1 120 ? 4.184 5.434 -11.013 1.00 95.50 120 LYS A O 1
ATOM 965 N N . ALA A 1 121 ? 2.881 3.625 -11.339 1.00 95.75 121 ALA A N 1
ATOM 966 C CA . ALA A 1 121 ? 1.802 4.043 -10.448 1.00 95.75 121 ALA A CA 1
ATOM 967 C C . ALA A 1 121 ? 2.273 4.247 -8.994 1.00 95.75 121 ALA A C 1
ATOM 969 O O . ALA A 1 121 ? 1.873 5.232 -8.369 1.00 95.75 121 ALA A O 1
ATOM 970 N N . VAL A 1 122 ? 3.181 3.398 -8.484 1.00 96.50 122 VAL A N 1
ATOM 971 C CA . VAL A 1 122 ? 3.776 3.554 -7.140 1.00 96.50 122 VAL A CA 1
ATOM 972 C C . VAL A 1 122 ? 4.505 4.892 -7.019 1.00 96.50 122 VAL A C 1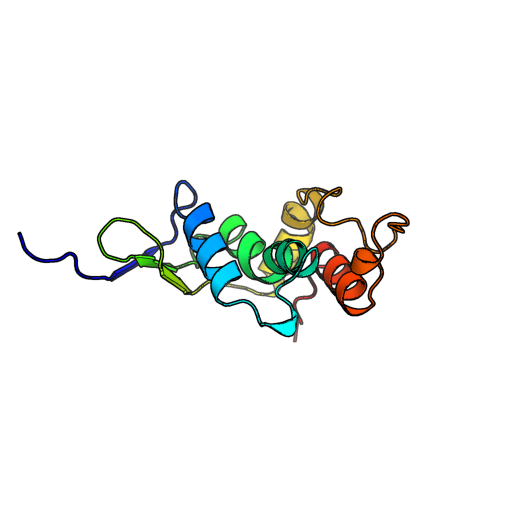
ATOM 974 O O . VAL A 1 122 ? 4.363 5.584 -6.013 1.00 96.50 122 VAL A O 1
ATOM 977 N N . TYR A 1 123 ? 5.257 5.293 -8.044 1.00 95.06 123 TYR A N 1
ATOM 978 C CA . TYR A 1 123 ? 6.049 6.526 -8.004 1.00 95.06 123 TYR A CA 1
ATOM 979 C C . TYR A 1 123 ? 5.253 7.793 -8.323 1.00 95.06 123 TYR A C 1
ATOM 981 O O . TYR A 1 123 ? 5.610 8.876 -7.860 1.00 95.06 123 TYR A O 1
ATOM 989 N N . GLN A 1 124 ? 4.183 7.686 -9.110 1.00 92.06 124 GLN A N 1
ATOM 990 C CA . GLN A 1 124 ? 3.397 8.843 -9.549 1.00 92.06 124 GLN A CA 1
ATOM 991 C C . GLN A 1 124 ? 2.167 9.119 -8.684 1.00 92.06 124 GLN A C 1
ATOM 993 O O . GLN A 1 124 ? 1.547 10.174 -8.851 1.00 92.06 124 GLN A O 1
ATOM 998 N N . ALA A 1 125 ? 1.852 8.225 -7.741 1.00 87.56 125 ALA A N 1
ATOM 999 C CA . ALA A 1 125 ? 0.622 8.253 -6.961 1.00 87.56 125 ALA A CA 1
ATOM 1000 C C . ALA A 1 125 ? -0.587 8.438 -7.890 1.00 87.56 125 ALA A C 1
ATOM 1002 O O . ALA A 1 125 ? -1.276 9.460 -7.803 1.00 87.56 125 ALA A O 1
ATOM 1003 N N . ASP A 1 126 ? -0.788 7.491 -8.817 1.00 77.44 126 ASP A N 1
ATOM 1004 C CA . ASP A 1 126 ? -1.869 7.476 -9.822 1.00 77.44 126 ASP A CA 1
ATOM 1005 C C . ASP A 1 126 ? -3.258 7.306 -9.164 1.00 77.44 126 ASP A C 1
ATOM 1007 O O . ASP A 1 126 ? -4.017 6.372 -9.407 1.00 77.44 126 ASP A O 1
ATOM 1011 N N . CYS A 1 127 ? -3.613 8.251 -8.300 1.00 64.00 127 CYS A N 1
ATOM 1012 C CA . CYS A 1 127 ? -4.957 8.482 -7.818 1.00 64.00 127 CYS A CA 1
ATOM 1013 C C . CYS A 1 127 ? -5.661 9.326 -8.880 1.00 64.00 127 CYS A C 1
ATOM 1015 O O . CYS A 1 127 ? -5.233 10.451 -9.152 1.00 64.00 127 CYS A O 1
ATOM 1017 N N . ARG A 1 128 ? -6.735 8.814 -9.493 1.00 56.38 128 ARG A N 1
ATOM 1018 C CA . ARG A 1 128 ? -7.562 9.635 -10.387 1.00 56.38 128 ARG A CA 1
ATOM 1019 C C . ARG A 1 128 ? -8.130 10.802 -9.580 1.00 56.38 128 ARG A C 1
ATOM 1021 O O . ARG A 1 128 ? -8.981 10.599 -8.718 1.00 56.38 128 ARG A O 1
ATOM 1028 N N . VAL A 1 129 ? -7.644 12.008 -9.848 1.00 50.81 129 VAL A N 1
ATOM 1029 C CA . VAL A 1 129 ? -8.278 13.237 -9.375 1.00 50.81 129 VAL A CA 1
ATOM 1030 C C . VAL A 1 129 ? -9.356 13.544 -10.408 1.00 50.81 129 VAL A C 1
ATOM 1032 O O . VAL A 1 129 ? -9.029 13.799 -11.566 1.00 50.81 129 VAL A O 1
ATOM 1035 N N . SER A 1 130 ? -10.618 13.359 -10.024 1.00 45.69 130 SER A N 1
ATOM 1036 C CA . SER A 1 130 ? -11.779 13.752 -10.832 1.00 45.69 130 SER A CA 1
ATOM 1037 C C . SER A 1 130 ? -11.779 15.247 -11.111 1.00 45.69 130 SER A C 1
ATOM 1039 O O . SER A 1 130 ? -11.471 15.983 -10.143 1.00 45.69 130 SER A O 1
#

Radius of gyration: 16.17 Å; chains: 1; bounding box: 34×35×48 Å

pLDDT: mean 94.14, std 8.62, range [45.69, 98.81]

Sequence (130 aa):
MPEPTPFVRPYDTSRDFQHGMHVYLSTIDPLLDYEPARTIGAHLWYTPYVTLCPETCFVLDDGHGRVVGYCIGCASTPSFAQQWRKDFAPSVNRELVPPPDVQVANDPAMEKEDIKHFRKAVYQADCRVS